Protein AF-A0A9D1ZW73-F1 (afdb_monomer_lite)

Sequence (183 aa):
MKNNKELISEILKDIKHDMTDEEILALLAGSKISVNPAKEAKEKVSFGQRAADAIAKFAGSWAFIGSFVGVLLLWMILNICLAANAFDPYPFILLNLVLSCVAAIQAPLIMMSQNRQEEKDRQRAENDYKVNLKTEILIEDLYKKVNRILARQDAILKRIEGCEEISVDKTKQAKAEMKDEVK

Secondary structure (DSSP, 8-state):
---HHHHHHHHHHHTTTSS-HHHHHHHHHHS-----HHHHGGGG--HHHHHHHHHHHHHT-HHHHHHHHHHHHHHHHHHHHHGGG-SS-TTTHHHHHHHHHHHHHHHHHHHHHHHHHHHHHHHHHHHHHHHHHHHHHHHHHHHHHHHHHHHHHHHHHHHHHHHHHHHHHHHHHHHHHHHHTT-

InterPro domains:
  IPR010406 Protein of unknown function DUF1003 [PF06210] (60-158)
  IPR010406 Protein of unknown function DUF1003 [PTHR41386] (15-153)

pLDDT: mean 75.78, std 14.01, range [44.72, 95.44]

Radius of gyration: 40.13 Å; chains: 1; bounding box: 99×56×105 Å

Structure (mmCIF, N/CA/C/O backbone):
data_AF-A0A9D1ZW73-F1
#
_entry.id   AF-A0A9D1ZW73-F1
#
loop_
_atom_site.group_PDB
_atom_site.id
_atom_site.type_symbol
_atom_site.label_atom_id
_atom_site.label_alt_id
_atom_site.label_comp_id
_atom_site.label_asym_id
_atom_site.label_entity_id
_atom_site.label_seq_id
_atom_site.pdbx_PDB_ins_code
_atom_site.Cartn_x
_atom_site.Cartn_y
_atom_site.Cartn_z
_atom_site.occupancy
_atom_site.B_iso_or_equiv
_atom_site.auth_seq_id
_atom_site.auth_comp_id
_atom_site.auth_asym_id
_atom_site.auth_atom_id
_atom_site.pdbx_PDB_model_num
ATOM 1 N N . MET A 1 1 ? -9.844 35.101 53.122 1.00 47.81 1 MET A N 1
ATOM 2 C CA . MET A 1 1 ? -8.864 34.787 52.061 1.00 47.81 1 MET A CA 1
ATOM 3 C C . MET A 1 1 ? -8.789 33.272 51.965 1.00 47.81 1 MET A C 1
ATOM 5 O O . MET A 1 1 ? -8.243 32.660 52.873 1.00 47.81 1 MET A O 1
ATOM 9 N N . LYS A 1 2 ? -9.478 32.660 50.989 1.00 47.69 2 LYS A N 1
ATOM 10 C CA . LYS A 1 2 ? -9.543 31.193 50.862 1.00 47.69 2 LYS A CA 1
ATOM 11 C C . LYS A 1 2 ? -8.151 30.652 50.521 1.00 47.69 2 LYS A C 1
ATOM 13 O O . LYS A 1 2 ? -7.442 31.236 49.708 1.00 47.69 2 LYS A O 1
ATOM 18 N N . ASN A 1 3 ? -7.751 29.597 51.220 1.00 58.41 3 ASN A N 1
ATOM 19 C CA . ASN A 1 3 ? -6.402 29.046 51.201 1.00 58.41 3 ASN A CA 1
ATOM 20 C C . ASN A 1 3 ? -6.192 28.283 49.882 1.00 58.41 3 ASN A C 1
ATOM 22 O O . ASN A 1 3 ? -7.025 27.452 49.529 1.00 58.41 3 ASN A O 1
ATOM 26 N N . ASN A 1 4 ? -5.101 28.536 49.152 1.00 63.47 4 ASN A N 1
ATOM 27 C CA . ASN A 1 4 ? -4.866 27.977 47.807 1.00 63.47 4 ASN A CA 1
ATOM 28 C C . ASN A 1 4 ? -4.992 26.441 47.730 1.00 63.47 4 ASN A C 1
ATOM 30 O O . ASN A 1 4 ? -5.299 25.906 46.670 1.00 63.47 4 ASN A O 1
ATOM 34 N N . LYS A 1 5 ? -4.803 25.723 48.845 1.00 65.12 5 LYS A N 1
ATOM 35 C CA . LYS A 1 5 ? -4.986 24.265 48.913 1.00 65.12 5 LYS A CA 1
ATOM 36 C C . LYS A 1 5 ? -6.449 23.820 48.787 1.00 65.12 5 LYS A C 1
ATOM 38 O O . LYS A 1 5 ? -6.691 22.759 48.223 1.00 65.12 5 LYS A O 1
ATOM 43 N N . GLU A 1 6 ? -7.409 24.620 49.254 1.00 60.88 6 GLU A N 1
ATOM 44 C CA . GLU A 1 6 ? -8.839 24.311 49.100 1.00 60.88 6 GLU A CA 1
ATOM 45 C C . GLU A 1 6 ? -9.295 24.523 47.657 1.00 60.88 6 GLU A C 1
ATOM 47 O O . GLU A 1 6 ? -9.920 23.629 47.095 1.00 60.88 6 GLU A O 1
ATOM 52 N N . LEU A 1 7 ? -8.868 25.625 47.023 1.00 64.12 7 LEU A N 1
ATOM 53 C CA . LEU A 1 7 ? -9.143 25.911 45.608 1.00 64.12 7 LEU A CA 1
ATOM 54 C C . LEU A 1 7 ? -8.561 24.838 44.679 1.00 64.12 7 LEU A C 1
ATOM 56 O O . LEU A 1 7 ? -9.221 24.418 43.737 1.00 64.12 7 LEU A O 1
ATOM 60 N N . ILE A 1 8 ? -7.355 24.340 44.969 1.00 65.88 8 ILE A N 1
ATOM 61 C CA . ILE A 1 8 ? -6.749 23.242 44.203 1.00 65.88 8 ILE A CA 1
ATOM 62 C C . ILE A 1 8 ? -7.526 21.932 44.407 1.00 65.88 8 ILE A C 1
ATOM 64 O O . ILE A 1 8 ? -7.686 21.188 43.448 1.00 65.88 8 ILE A O 1
ATOM 68 N N . SER A 1 9 ? -8.044 21.653 45.612 1.00 64.88 9 SER A N 1
ATOM 69 C CA . SER A 1 9 ? -8.853 20.449 45.870 1.00 64.88 9 SER A CA 1
ATOM 70 C C . SER A 1 9 ? -10.253 20.508 45.247 1.00 64.88 9 SER A C 1
ATOM 72 O O . SER A 1 9 ? -10.793 19.474 44.865 1.00 64.88 9 SER A O 1
ATOM 74 N N . GLU A 1 10 ? -10.816 21.710 45.120 1.00 65.88 10 GLU A N 1
ATOM 75 C CA . GLU A 1 10 ? -12.121 21.963 44.508 1.00 65.88 10 GLU A CA 1
ATOM 76 C C . GLU A 1 10 ? -12.021 21.881 42.976 1.00 65.88 10 GLU A C 1
ATOM 78 O O . GLU A 1 10 ? -12.809 21.183 42.347 1.00 65.88 10 GLU A O 1
ATOM 83 N N . ILE A 1 11 ? -10.940 22.414 42.392 1.00 62.31 11 ILE A N 1
ATOM 84 C CA . ILE A 1 11 ? -10.608 22.246 40.968 1.00 62.31 11 ILE A CA 1
ATOM 85 C C . ILE A 1 11 ? -10.256 20.782 40.630 1.00 62.31 11 ILE A C 1
ATOM 87 O O . ILE A 1 11 ? -10.657 20.277 39.585 1.00 62.31 11 ILE A O 1
ATOM 91 N N . LEU A 1 12 ? -9.554 20.052 41.511 1.00 60.75 12 LEU A N 1
ATOM 92 C CA . LEU A 1 12 ? -9.294 18.611 41.328 1.00 60.75 12 LEU A CA 1
ATOM 93 C C . LEU A 1 12 ? -10.554 17.744 41.470 1.00 60.75 12 LEU A C 1
ATOM 95 O O . LEU A 1 12 ? -10.576 16.631 40.943 1.00 60.75 12 LEU A O 1
ATOM 99 N N . LYS A 1 13 ? -11.586 18.232 42.171 1.00 54.91 13 LYS A N 1
ATOM 100 C CA . LYS A 1 13 ? -12.900 17.582 42.247 1.00 54.91 13 LYS A CA 1
ATOM 101 C C . LYS A 1 13 ? -13.733 17.819 40.986 1.00 54.91 13 LYS A C 1
ATOM 103 O O . LYS A 1 13 ? -14.360 16.866 40.535 1.00 54.91 13 LYS A O 1
ATOM 108 N N . ASP A 1 14 ? -13.664 19.010 40.392 1.00 52.75 14 ASP A N 1
ATOM 109 C CA . ASP A 1 14 ? -14.367 19.341 39.141 1.00 52.75 14 ASP A CA 1
ATOM 110 C C . ASP A 1 14 ? -13.712 18.708 37.899 1.00 52.75 14 ASP A C 1
ATOM 112 O O . ASP A 1 14 ? -14.398 18.164 37.037 1.00 52.75 14 ASP A O 1
ATOM 116 N N . ILE A 1 15 ? -12.376 18.653 37.822 1.00 50.84 15 ILE A N 1
ATOM 117 C CA . ILE A 1 15 ? -11.669 18.103 36.643 1.00 50.84 15 ILE A CA 1
ATOM 118 C C . ILE A 1 15 ? -11.755 16.569 36.557 1.00 50.84 15 ILE A C 1
ATOM 120 O O . ILE A 1 15 ? -11.536 15.992 35.493 1.00 50.84 15 ILE A O 1
ATOM 124 N N . LYS A 1 16 ? -12.115 15.879 37.647 1.00 47.75 16 LYS A N 1
ATOM 125 C CA . LYS A 1 16 ? -12.374 14.432 37.603 1.00 47.75 16 LYS A CA 1
ATOM 126 C C . LYS A 1 16 ? -13.814 14.094 37.187 1.00 47.75 16 LYS A C 1
ATOM 128 O O . LYS A 1 16 ? -14.102 12.912 37.021 1.00 47.75 16 LYS A O 1
ATOM 133 N N . HIS A 1 17 ? -14.699 15.088 37.034 1.00 49.19 17 HIS A N 1
ATOM 134 C CA . HIS A 1 17 ? -16.120 14.858 36.752 1.00 49.19 17 HIS A CA 1
ATOM 135 C C . HIS A 1 17 ? -16.615 15.420 35.404 1.00 49.19 17 HIS A C 1
ATOM 137 O O . HIS A 1 17 ? -17.663 14.981 34.944 1.00 49.19 17 HIS A O 1
ATOM 143 N N . ASP A 1 18 ? -15.885 16.289 34.706 1.00 45.88 18 ASP A N 1
ATOM 144 C CA . ASP A 1 18 ? -16.454 16.965 33.519 1.00 45.88 18 ASP A CA 1
ATOM 145 C C . ASP A 1 18 ? -16.147 16.328 32.152 1.00 45.88 18 ASP A C 1
ATOM 147 O O . ASP A 1 18 ? -16.298 16.951 31.106 1.00 45.88 18 ASP A O 1
ATOM 151 N N . MET A 1 19 ? -15.741 15.060 32.136 1.00 44.72 19 MET A N 1
ATOM 152 C CA . MET A 1 19 ? -15.894 14.225 30.945 1.00 44.72 19 MET A CA 1
ATOM 153 C C . MET A 1 19 ? -16.401 12.868 31.399 1.00 44.72 19 MET A C 1
ATOM 155 O O . MET A 1 19 ? -15.637 12.001 31.823 1.00 44.72 19 MET A O 1
ATOM 159 N N . THR A 1 20 ? -17.718 12.702 31.354 1.00 58.78 20 THR A N 1
ATOM 160 C CA . THR A 1 20 ? -18.343 11.396 31.553 1.00 58.78 20 THR A CA 1
ATOM 161 C C . THR A 1 20 ? -17.766 10.444 30.502 1.00 58.78 20 THR A C 1
ATOM 163 O O . THR A 1 20 ? -17.641 10.835 29.341 1.00 58.78 20 THR A O 1
ATOM 166 N N . ASP A 1 21 ? -17.436 9.196 30.848 1.00 63.44 21 ASP A N 1
ATOM 167 C CA . ASP A 1 21 ? -16.923 8.217 29.869 1.00 63.44 21 ASP A CA 1
ATOM 168 C C . ASP A 1 21 ? -17.831 8.119 28.620 1.00 63.44 21 ASP A C 1
ATOM 170 O O . ASP A 1 21 ? -17.359 7.842 27.521 1.00 63.44 21 ASP A O 1
ATOM 174 N N . GLU A 1 22 ? -19.125 8.440 28.764 1.00 59.88 22 GLU A N 1
ATOM 175 C CA . GLU A 1 22 ? -20.091 8.577 27.668 1.00 59.88 22 GLU A CA 1
ATOM 176 C C . GLU A 1 22 ? -19.826 9.743 26.701 1.00 59.88 22 GLU A C 1
ATOM 178 O O . GLU A 1 22 ? -20.045 9.574 25.507 1.00 59.88 22 GLU A O 1
ATOM 183 N N . GLU A 1 23 ? -19.338 10.898 27.157 1.00 59.56 23 GLU A N 1
ATOM 184 C CA . GLU A 1 23 ? -18.974 12.031 26.292 1.00 59.56 23 GLU A CA 1
ATOM 185 C C . GLU A 1 23 ? -17.663 11.769 25.555 1.00 59.56 23 GLU A C 1
ATOM 187 O O . GLU A 1 23 ? -17.552 12.087 24.372 1.00 59.56 23 GLU A O 1
ATOM 192 N N . ILE A 1 24 ? -16.697 11.108 26.206 1.00 61.56 24 ILE A N 1
ATOM 193 C CA . ILE A 1 24 ? -15.473 10.626 25.549 1.00 61.56 24 ILE A CA 1
ATOM 194 C C . ILE A 1 24 ? -15.834 9.567 24.503 1.00 61.56 24 ILE A C 1
ATOM 196 O O . ILE A 1 24 ? -15.350 9.625 23.375 1.00 61.56 24 ILE A O 1
ATOM 200 N N . LEU A 1 25 ? -16.732 8.633 24.827 1.00 58.44 25 LEU A N 1
ATOM 201 C CA . LEU A 1 25 ? -17.247 7.637 23.886 1.00 58.44 25 LEU A CA 1
ATOM 202 C C . LEU A 1 25 ? -18.079 8.271 22.767 1.00 58.44 25 LEU A C 1
ATOM 204 O O . LEU A 1 25 ? -17.982 7.813 21.633 1.00 58.44 25 LEU A O 1
ATOM 208 N N . ALA A 1 26 ? -18.839 9.334 23.031 1.00 64.50 26 ALA A N 1
ATOM 209 C CA . ALA A 1 26 ? -19.576 10.088 22.019 1.00 64.50 26 ALA A CA 1
ATOM 210 C C . ALA A 1 26 ? -18.632 10.887 21.107 1.00 64.50 26 ALA A C 1
ATOM 212 O O . ALA A 1 26 ? -18.841 10.924 19.895 1.00 64.50 26 ALA A O 1
ATOM 213 N N . LEU A 1 27 ? -17.550 11.451 21.648 1.00 60.41 27 LEU A N 1
ATOM 214 C CA . LEU A 1 27 ? -16.479 12.090 20.881 1.00 60.41 27 LEU A CA 1
ATOM 215 C C . LEU A 1 27 ? -15.684 11.065 20.062 1.00 60.41 27 LEU A C 1
ATOM 217 O O . LEU A 1 27 ? -15.366 11.317 18.900 1.00 60.41 27 LEU A O 1
ATOM 221 N N . LEU A 1 28 ? -15.415 9.873 20.598 1.00 61.62 28 LEU A N 1
ATOM 222 C CA . LEU A 1 28 ? -14.783 8.771 19.869 1.00 61.62 28 LEU A CA 1
ATOM 223 C C . LEU A 1 28 ? -15.725 8.163 18.820 1.00 61.62 28 LEU A C 1
ATOM 225 O O . LEU A 1 28 ? -15.275 7.795 17.738 1.00 61.62 28 LEU A O 1
ATOM 229 N N . ALA A 1 29 ? -17.027 8.062 19.087 1.00 63.50 29 ALA A N 1
ATOM 230 C CA . ALA A 1 29 ? -18.035 7.568 18.148 1.00 63.50 29 ALA A CA 1
ATOM 231 C C . ALA A 1 29 ? -18.326 8.583 17.031 1.00 63.50 29 ALA A C 1
ATOM 233 O O . ALA A 1 29 ? -18.453 8.191 15.871 1.00 63.50 29 ALA A O 1
ATOM 234 N N . GLY A 1 30 ? -18.385 9.873 17.371 1.00 54.28 30 GLY A N 1
ATOM 235 C CA . GLY A 1 30 ? -18.645 10.985 16.457 1.00 54.28 30 GLY A CA 1
ATOM 236 C C . GLY A 1 30 ? -17.421 11.442 15.663 1.00 54.28 30 GLY A C 1
ATOM 237 O O . GLY A 1 30 ? -17.567 11.954 14.550 1.00 54.28 30 GLY A O 1
ATOM 238 N N . SER A 1 31 ? -16.206 11.217 16.170 1.00 56.16 31 SER A N 1
ATOM 239 C CA . SER A 1 31 ? -14.993 11.448 15.388 1.00 56.16 31 SER A CA 1
ATOM 240 C C . SER A 1 31 ? -14.909 10.410 14.266 1.00 56.16 31 SER A C 1
ATOM 242 O O . SER A 1 31 ? -14.667 9.216 14.462 1.00 56.16 31 SER A O 1
ATOM 244 N N . LYS A 1 32 ? -15.131 10.877 13.034 1.00 51.16 32 LYS A N 1
ATOM 245 C CA . LYS A 1 32 ? -14.835 10.126 11.810 1.00 51.16 32 LYS A CA 1
ATOM 246 C C . LYS A 1 32 ? -13.315 9.957 11.696 1.00 51.16 32 LYS A C 1
ATOM 248 O O . LYS A 1 32 ? -12.665 10.676 10.950 1.00 51.16 32 LYS A O 1
ATOM 253 N N . ILE A 1 33 ? -12.757 9.007 12.450 1.00 51.34 33 ILE A N 1
ATOM 254 C CA . ILE A 1 33 ? -11.330 8.631 12.426 1.00 51.34 33 ILE A CA 1
ATOM 255 C C . ILE A 1 33 ? -11.037 7.638 11.294 1.00 51.34 33 ILE A C 1
ATOM 257 O O . ILE A 1 33 ? -9.888 7.275 11.067 1.00 51.34 33 ILE A O 1
ATOM 261 N N . SER A 1 34 ? -12.030 7.262 10.480 1.00 45.31 34 SER A N 1
ATOM 262 C CA . SER A 1 34 ? -11.720 6.802 9.127 1.00 45.31 34 SER A CA 1
ATOM 263 C C . SER A 1 34 ? -11.231 8.014 8.323 1.00 45.31 34 SER A C 1
ATOM 265 O O . SER A 1 34 ? -11.923 8.532 7.440 1.00 45.31 34 SER A O 1
ATOM 267 N N . VAL A 1 35 ? -10.048 8.519 8.668 1.00 50.69 35 VAL A N 1
ATOM 268 C CA . VAL A 1 35 ? -9.252 9.351 7.787 1.00 50.69 35 VAL A CA 1
ATOM 269 C C . VAL A 1 35 ? -9.057 8.466 6.580 1.00 50.69 35 VAL A C 1
ATOM 271 O O . VAL A 1 35 ? -8.341 7.470 6.631 1.00 50.69 35 VAL A O 1
ATOM 274 N N . ASN A 1 36 ? -9.824 8.733 5.529 1.00 49.00 36 ASN A N 1
ATOM 275 C CA . ASN A 1 36 ? -9.632 8.052 4.272 1.00 49.00 36 ASN A CA 1
ATOM 276 C C . ASN A 1 36 ? -8.224 8.469 3.829 1.00 49.00 36 ASN A C 1
ATOM 278 O O . ASN A 1 36 ? -8.051 9.647 3.499 1.00 49.00 36 ASN A O 1
ATOM 282 N N . PRO A 1 37 ? -7.220 7.571 3.828 1.00 50.75 37 PRO A N 1
ATOM 283 C CA . PRO A 1 37 ? -5.847 7.952 3.501 1.00 50.75 37 PRO A CA 1
ATOM 284 C C . PRO A 1 37 ? -5.777 8.549 2.089 1.00 50.75 37 PRO A C 1
ATOM 286 O O . PRO A 1 37 ? -4.920 9.369 1.780 1.00 50.75 37 PRO A O 1
ATOM 289 N N . ALA A 1 38 ? -6.750 8.209 1.232 1.00 52.25 38 ALA A N 1
ATOM 290 C CA . ALA A 1 38 ? -6.898 8.772 -0.103 1.00 52.25 38 ALA A CA 1
ATOM 291 C C . ALA A 1 38 ? -7.361 10.242 -0.132 1.00 52.25 38 ALA A C 1
ATOM 293 O O . ALA A 1 38 ? -7.238 10.881 -1.178 1.00 52.25 38 ALA A O 1
ATOM 294 N N . LYS A 1 39 ? -7.929 10.780 0.956 1.00 48.44 39 LYS A N 1
ATOM 295 C CA . LYS A 1 39 ? -8.429 12.163 1.032 1.00 48.44 39 LYS A CA 1
AT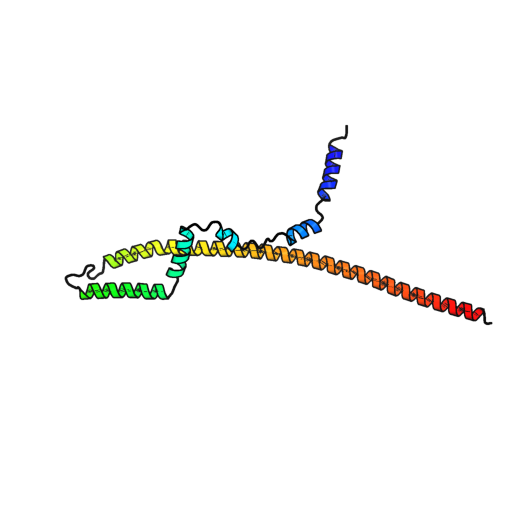OM 296 C C . LYS A 1 39 ? -7.338 13.136 1.488 1.00 48.44 39 LYS A C 1
ATOM 298 O O . LYS A 1 39 ? -7.218 14.186 0.874 1.00 48.44 39 LYS A O 1
ATOM 303 N N . GLU A 1 40 ? -6.491 12.748 2.443 1.00 48.72 40 GLU A N 1
ATOM 304 C CA . GLU A 1 40 ? -5.323 13.554 2.847 1.00 48.72 40 GLU A CA 1
ATOM 305 C C . GLU A 1 40 ? -4.148 13.420 1.870 1.00 48.72 40 GLU A C 1
ATOM 307 O O . GLU A 1 40 ? -3.497 14.412 1.545 1.00 48.72 40 GLU A O 1
ATOM 312 N N . ALA A 1 41 ? -3.930 12.233 1.284 1.00 51.84 41 ALA A N 1
ATOM 313 C CA . ALA A 1 41 ? -2.920 12.074 0.237 1.00 51.84 41 ALA A CA 1
ATOM 314 C C . ALA A 1 41 ? -3.219 12.937 -1.000 1.00 51.84 41 ALA A C 1
ATOM 316 O O . ALA A 1 41 ? -2.295 13.304 -1.718 1.00 51.84 41 ALA A O 1
ATOM 317 N N . LYS A 1 42 ? -4.491 13.288 -1.249 1.00 48.44 42 LYS A N 1
ATOM 318 C CA . LYS A 1 42 ? -4.904 14.126 -2.385 1.00 48.44 42 LYS A CA 1
ATOM 319 C C . LYS A 1 42 ? -4.538 15.602 -2.237 1.00 48.44 42 LYS A C 1
ATOM 321 O O . LYS A 1 42 ? -4.371 16.252 -3.264 1.00 48.44 42 LYS A O 1
ATOM 326 N N . GLU A 1 43 ? -4.375 16.125 -1.022 1.00 49.81 43 GLU A N 1
ATOM 327 C CA . GLU A 1 43 ? -4.069 17.551 -0.824 1.00 49.81 43 GLU A CA 1
ATOM 328 C C . GLU A 1 43 ? -2.588 17.900 -1.033 1.00 49.81 43 GLU A C 1
ATOM 330 O O . GLU A 1 43 ? -2.252 19.075 -1.158 1.00 49.81 43 GLU A O 1
ATOM 335 N N . LYS A 1 44 ? -1.693 16.905 -1.146 1.00 50.94 44 LYS A N 1
ATOM 336 C CA . LYS A 1 44 ? -0.246 17.130 -1.333 1.00 50.94 44 LYS A CA 1
ATOM 337 C C . LYS A 1 44 ? 0.392 16.301 -2.452 1.00 50.94 44 LYS A C 1
ATOM 339 O O . LYS A 1 44 ? 1.596 16.062 -2.411 1.00 50.94 44 LYS A O 1
ATOM 344 N N . VAL A 1 45 ? -0.365 15.857 -3.462 1.00 56.34 45 VAL A N 1
ATOM 345 C CA . VAL A 1 45 ? 0.256 15.170 -4.612 1.00 56.34 45 VAL A CA 1
ATOM 346 C C . VAL A 1 45 ? 0.966 16.201 -5.484 1.00 56.34 45 VAL A C 1
ATOM 348 O O . VAL A 1 45 ? 0.350 16.867 -6.314 1.00 56.34 45 VAL A O 1
ATOM 351 N N . SER A 1 46 ? 2.279 16.326 -5.309 1.00 69.19 46 SER A N 1
ATOM 352 C CA . SER A 1 46 ? 3.123 17.099 -6.221 1.00 69.19 46 SER A CA 1
ATOM 353 C C . SER A 1 46 ? 3.007 16.535 -7.645 1.00 69.19 46 SER A C 1
ATOM 355 O O . SER A 1 46 ? 2.919 15.318 -7.833 1.00 69.19 46 SER A O 1
ATOM 357 N N . PHE A 1 47 ? 3.034 17.396 -8.669 1.00 68.62 47 PHE A N 1
ATOM 358 C CA . PHE A 1 47 ? 2.999 16.989 -10.084 1.00 68.62 47 PHE A CA 1
ATOM 359 C C . PHE A 1 47 ? 4.014 15.876 -10.402 1.00 68.62 47 PHE A C 1
ATOM 361 O O . PHE A 1 47 ? 3.697 14.943 -11.142 1.00 68.62 47 PHE A O 1
ATOM 368 N N . GLY A 1 48 ? 5.193 15.921 -9.769 1.00 67.25 48 GLY A N 1
ATOM 369 C CA . GLY A 1 48 ? 6.225 14.892 -9.904 1.00 67.25 48 GLY A CA 1
ATOM 370 C C . GLY A 1 48 ? 5.808 13.526 -9.349 1.00 67.25 48 GLY A C 1
ATOM 371 O O . GLY A 1 48 ? 6.085 12.504 -9.969 1.00 67.25 48 GLY A O 1
ATOM 372 N N . GLN A 1 49 ? 5.065 13.485 -8.239 1.00 67.06 49 GLN A N 1
ATOM 373 C CA . GLN A 1 49 ? 4.555 12.229 -7.674 1.00 67.06 49 GLN A CA 1
ATOM 374 C C . GLN A 1 49 ? 3.503 11.591 -8.580 1.00 67.06 49 GLN A C 1
ATOM 376 O O . GLN A 1 49 ? 3.494 10.375 -8.752 1.00 67.06 49 GLN A O 1
ATOM 381 N N . ARG A 1 50 ? 2.652 12.403 -9.216 1.00 72.50 50 ARG A N 1
ATOM 382 C CA . ARG A 1 50 ? 1.630 11.912 -10.148 1.00 72.50 50 ARG A CA 1
ATOM 383 C C . ARG A 1 50 ? 2.247 11.369 -11.441 1.00 72.50 50 ARG A C 1
ATOM 385 O O . ARG A 1 50 ? 1.806 10.329 -11.928 1.00 72.50 50 ARG A O 1
ATOM 392 N N . ALA A 1 51 ? 3.287 12.028 -11.955 1.00 72.81 51 ALA A N 1
ATOM 393 C CA . ALA A 1 51 ? 4.072 11.530 -13.084 1.00 72.81 51 ALA A CA 1
ATOM 394 C C . ALA A 1 51 ? 4.813 10.229 -12.727 1.00 72.81 51 ALA A C 1
ATOM 396 O O . ALA A 1 51 ? 4.746 9.260 -13.479 1.00 72.81 51 ALA A O 1
ATOM 397 N N . ALA A 1 52 ? 5.431 10.155 -11.546 1.00 69.56 52 ALA A N 1
ATOM 398 C CA . ALA A 1 52 ? 6.110 8.951 -11.071 1.00 69.56 52 ALA A CA 1
ATOM 399 C C . ALA A 1 52 ? 5.145 7.773 -10.829 1.00 69.56 52 ALA A C 1
ATOM 401 O O . ALA A 1 52 ? 5.476 6.632 -11.137 1.00 69.56 52 ALA A O 1
ATOM 402 N N . ASP A 1 53 ? 3.942 8.014 -10.293 1.00 70.25 53 ASP A N 1
ATOM 403 C CA . ASP A 1 53 ? 2.876 7.002 -10.178 1.00 70.25 53 ASP A CA 1
ATOM 404 C C . ASP A 1 53 ? 2.469 6.454 -11.560 1.00 70.25 53 ASP A C 1
ATOM 406 O O . ASP A 1 53 ? 2.267 5.247 -11.702 1.00 70.25 53 ASP A O 1
ATOM 410 N N . ALA A 1 54 ? 2.368 7.315 -12.579 1.00 72.56 54 ALA A N 1
ATOM 411 C CA . ALA A 1 54 ? 2.027 6.907 -13.942 1.00 72.56 54 ALA A CA 1
ATOM 412 C C . ALA A 1 54 ? 3.158 6.106 -14.610 1.00 72.56 54 ALA A C 1
ATOM 414 O O . ALA A 1 54 ? 2.901 5.040 -15.171 1.00 72.56 54 ALA A O 1
ATOM 415 N N . ILE A 1 55 ? 4.406 6.571 -14.488 1.00 71.44 55 ILE A N 1
ATOM 416 C CA . ILE A 1 55 ? 5.590 5.887 -15.026 1.00 71.44 55 ILE A CA 1
ATOM 417 C C . ILE A 1 55 ? 5.773 4.522 -14.357 1.00 71.44 55 ILE A C 1
ATOM 419 O O . ILE A 1 55 ? 5.991 3.540 -15.056 1.00 71.44 55 ILE A O 1
ATOM 423 N N . ALA A 1 56 ? 5.611 4.418 -13.034 1.00 72.75 56 ALA A N 1
ATOM 424 C CA . ALA A 1 56 ? 5.732 3.146 -12.319 1.00 72.75 56 ALA A CA 1
ATOM 425 C C . ALA A 1 56 ? 4.677 2.118 -12.766 1.00 72.75 56 ALA A C 1
ATOM 427 O O . ALA A 1 56 ? 4.996 0.948 -12.968 1.00 72.75 56 ALA A O 1
ATOM 428 N N . LYS A 1 57 ? 3.426 2.552 -12.973 1.00 72.69 57 LYS A N 1
ATOM 429 C CA . LYS A 1 57 ? 2.355 1.677 -13.482 1.00 72.69 57 LYS A CA 1
ATOM 430 C C . LYS A 1 57 ? 2.603 1.223 -14.918 1.00 72.69 57 LYS A C 1
ATOM 432 O O . LYS A 1 57 ? 2.278 0.090 -15.255 1.00 72.69 57 LYS A O 1
ATOM 437 N N . PHE A 1 58 ? 3.165 2.094 -15.752 1.00 73.00 58 PHE A N 1
ATOM 438 C CA . PHE A 1 58 ? 3.496 1.762 -17.135 1.00 73.00 58 PHE A CA 1
ATOM 439 C C . PHE A 1 58 ? 4.709 0.824 -17.222 1.00 73.00 58 PHE A C 1
ATOM 441 O O . PHE A 1 58 ? 4.639 -0.204 -17.890 1.00 73.00 58 PHE A O 1
ATOM 448 N N . ALA A 1 59 ? 5.778 1.121 -16.480 1.00 72.44 59 ALA A N 1
ATOM 449 C CA . ALA A 1 59 ? 7.004 0.327 -16.446 1.00 72.44 59 ALA A CA 1
ATOM 450 C C . ALA A 1 59 ? 6.814 -1.070 -15.822 1.00 72.44 59 ALA A C 1
ATOM 452 O O . ALA A 1 59 ? 7.540 -1.994 -16.171 1.00 72.44 59 ALA A O 1
ATOM 453 N N . GLY A 1 60 ? 5.827 -1.245 -14.934 1.00 71.88 60 GLY A N 1
ATOM 454 C CA . GLY A 1 60 ? 5.476 -2.540 -14.337 1.00 71.88 60 GLY A CA 1
ATOM 455 C C . GLY A 1 60 ? 4.582 -3.441 -15.201 1.00 71.88 60 GLY A C 1
ATOM 456 O O . GLY A 1 60 ? 4.188 -4.514 -14.750 1.00 71.88 60 GLY A O 1
ATOM 457 N N . SER A 1 61 ? 4.212 -3.018 -16.415 1.00 82.75 61 SER A N 1
ATOM 458 C CA . SER A 1 61 ? 3.326 -3.786 -17.297 1.00 82.75 61 SER A CA 1
ATOM 459 C C . SER A 1 61 ? 4.089 -4.799 -18.152 1.00 82.75 61 SER A C 1
ATOM 461 O O . SER A 1 61 ? 5.099 -4.478 -18.776 1.00 82.75 61 SER A O 1
ATOM 463 N N . TRP A 1 62 ? 3.535 -6.005 -18.291 1.00 82.31 62 TRP A N 1
ATOM 464 C CA . TRP A 1 62 ? 4.046 -7.040 -19.199 1.00 82.31 62 TRP A CA 1
ATOM 465 C C . TRP A 1 62 ? 4.112 -6.582 -20.665 1.00 82.31 62 TRP A C 1
ATOM 467 O O . TRP A 1 62 ? 5.037 -6.948 -21.389 1.00 82.31 62 TRP A O 1
ATOM 477 N N . ALA A 1 63 ? 3.181 -5.726 -21.096 1.00 84.94 63 ALA A N 1
ATOM 478 C CA . ALA A 1 63 ? 3.186 -5.165 -22.447 1.00 84.94 63 ALA A CA 1
ATOM 479 C C . ALA A 1 63 ? 4.359 -4.195 -22.683 1.00 84.94 63 ALA A C 1
ATOM 481 O O . ALA A 1 63 ? 4.902 -4.146 -23.786 1.00 84.94 63 ALA A O 1
ATOM 482 N N . PHE A 1 64 ? 4.789 -3.459 -21.650 1.00 84.81 64 PHE A N 1
ATOM 483 C CA . PHE A 1 64 ? 5.936 -2.553 -21.745 1.00 84.81 64 PHE A CA 1
ATOM 484 C C . PHE A 1 64 ? 7.229 -3.336 -21.981 1.00 84.81 64 PHE A C 1
ATOM 486 O O . PHE A 1 64 ? 7.973 -3.022 -22.909 1.00 84.81 64 PHE A O 1
ATOM 493 N N . ILE A 1 65 ? 7.434 -4.410 -21.215 1.00 87.00 65 ILE A N 1
ATOM 494 C CA . ILE A 1 65 ? 8.589 -5.307 -21.347 1.00 87.00 65 ILE A CA 1
ATOM 495 C C . ILE A 1 65 ? 8.649 -5.906 -22.758 1.00 87.00 65 ILE A C 1
ATOM 497 O O . ILE A 1 65 ? 9.694 -5.851 -23.405 1.00 87.00 65 ILE A O 1
ATOM 501 N N . GLY A 1 66 ? 7.518 -6.398 -23.277 1.00 88.94 66 GLY A N 1
ATOM 502 C CA . GLY A 1 66 ? 7.437 -6.915 -24.646 1.00 88.94 66 GLY A CA 1
ATOM 503 C C . GLY A 1 66 ? 7.764 -5.859 -25.708 1.00 88.94 66 GLY A C 1
ATOM 504 O O . GLY A 1 66 ? 8.545 -6.123 -26.622 1.00 88.94 66 GLY A O 1
ATOM 505 N N . SER A 1 67 ? 7.230 -4.640 -25.566 1.00 90.00 67 SER A N 1
ATOM 506 C CA . SER A 1 67 ? 7.522 -3.539 -26.495 1.00 90.00 67 SER A CA 1
ATOM 507 C C . SER A 1 67 ? 8.996 -3.115 -26.463 1.00 90.00 67 SER A C 1
ATOM 509 O O . SER A 1 67 ? 9.585 -2.869 -27.512 1.00 90.00 67 SER A O 1
ATOM 511 N N . PHE A 1 68 ? 9.614 -3.100 -25.278 1.00 88.75 68 PHE A N 1
ATOM 512 C CA . PHE A 1 68 ? 11.013 -2.729 -25.085 1.00 88.75 68 PHE A CA 1
ATOM 513 C C . PHE A 1 68 ? 11.951 -3.725 -25.774 1.00 88.75 68 PHE A C 1
ATOM 515 O O . PHE A 1 68 ? 12.827 -3.324 -26.539 1.00 88.75 68 PHE A O 1
ATOM 522 N N . VAL A 1 69 ? 11.713 -5.027 -25.583 1.00 90.94 69 VAL A N 1
ATOM 523 C CA . VAL A 1 69 ? 12.458 -6.085 -26.285 1.00 90.94 69 VAL A CA 1
ATOM 524 C C . VAL A 1 69 ? 12.262 -5.978 -27.800 1.00 90.94 69 VAL A C 1
ATOM 526 O O . VAL A 1 69 ? 13.228 -6.095 -28.550 1.00 90.94 69 VAL A O 1
ATOM 529 N N . GLY A 1 70 ? 11.041 -5.690 -28.261 1.00 94.56 70 GLY A N 1
ATOM 530 C CA . GLY A 1 70 ? 10.754 -5.479 -29.681 1.00 94.56 70 GLY A CA 1
ATOM 531 C C . GLY A 1 70 ? 11.551 -4.325 -30.295 1.00 94.56 70 GLY A C 1
ATOM 532 O O . GLY A 1 70 ? 12.116 -4.483 -31.375 1.00 94.56 70 GLY A O 1
ATOM 533 N N . VAL A 1 71 ? 11.659 -3.190 -29.597 1.00 92.06 71 VAL A N 1
ATOM 534 C CA . VAL A 1 71 ? 12.461 -2.038 -30.044 1.00 92.06 71 VAL A CA 1
ATOM 535 C C . VAL A 1 71 ? 13.951 -2.381 -30.107 1.00 92.06 71 VAL A C 1
ATOM 537 O O . VAL A 1 71 ? 14.610 -2.006 -31.075 1.00 92.06 71 VAL A O 1
ATOM 540 N N . LEU A 1 72 ? 14.481 -3.129 -29.131 1.00 91.00 72 LEU A N 1
ATOM 541 C CA . LEU A 1 72 ? 15.879 -3.583 -29.154 1.00 91.00 72 LEU A CA 1
ATOM 542 C C . LEU A 1 72 ? 16.159 -4.490 -30.356 1.00 91.00 72 LEU A C 1
ATOM 544 O O . LEU A 1 72 ? 17.130 -4.273 -31.079 1.00 91.00 72 LEU A O 1
ATOM 548 N N . LEU A 1 73 ? 15.288 -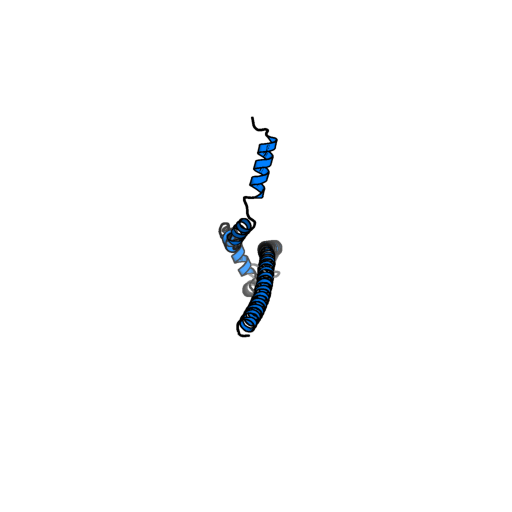5.469 -30.609 1.00 92.00 73 LEU A N 1
ATOM 549 C CA . LEU A 1 73 ? 15.416 -6.356 -31.766 1.00 92.00 73 LEU A CA 1
ATOM 550 C C . LEU A 1 73 ? 15.317 -5.578 -33.080 1.00 92.00 73 LEU A C 1
ATOM 552 O O . LEU A 1 73 ? 16.124 -5.798 -33.981 1.00 92.00 73 LEU A O 1
ATOM 556 N N . LEU A 1 74 ? 14.378 -4.634 -33.179 1.00 92.75 74 LEU A N 1
ATOM 557 C CA . LEU A 1 74 ? 14.241 -3.772 -34.350 1.00 92.75 74 LEU A CA 1
ATOM 558 C C . LEU A 1 74 ? 15.512 -2.944 -34.590 1.00 92.75 74 LEU A C 1
ATOM 560 O O . LEU A 1 74 ? 15.982 -2.871 -35.723 1.00 92.75 74 LEU A O 1
ATOM 564 N N . TRP A 1 75 ? 16.100 -2.369 -33.538 1.00 88.88 75 TRP A N 1
ATOM 565 C CA . TRP A 1 75 ? 17.354 -1.616 -33.622 1.00 88.88 75 TRP A CA 1
ATOM 566 C C . TRP A 1 75 ? 18.516 -2.482 -34.114 1.00 88.88 75 TRP A C 1
ATOM 568 O O . TRP A 1 75 ? 19.272 -2.060 -34.993 1.00 88.88 75 TRP A O 1
ATOM 578 N N . MET A 1 76 ? 18.642 -3.703 -33.586 1.00 87.00 76 MET A N 1
ATOM 579 C CA . MET A 1 76 ? 19.657 -4.659 -34.030 1.00 87.00 76 MET A CA 1
ATOM 580 C C . MET A 1 76 ? 19.470 -5.018 -35.508 1.00 87.00 76 MET A C 1
ATOM 582 O O . MET A 1 76 ? 20.428 -4.952 -36.272 1.00 87.00 76 MET A O 1
ATOM 586 N N . ILE A 1 77 ? 18.241 -5.337 -35.932 1.00 89.19 77 ILE A N 1
ATOM 587 C CA . ILE A 1 77 ? 17.925 -5.695 -37.324 1.00 89.19 77 ILE A CA 1
ATOM 588 C C . ILE A 1 77 ? 18.249 -4.536 -38.273 1.00 89.19 77 ILE A C 1
ATOM 590 O O . ILE A 1 77 ? 18.911 -4.748 -39.287 1.00 89.19 77 ILE A O 1
ATOM 594 N N . LEU A 1 78 ? 17.839 -3.308 -37.933 1.00 88.19 78 LEU A N 1
ATOM 595 C CA . LEU A 1 78 ? 18.118 -2.123 -38.747 1.00 88.19 78 LEU A CA 1
ATOM 596 C C . LEU A 1 7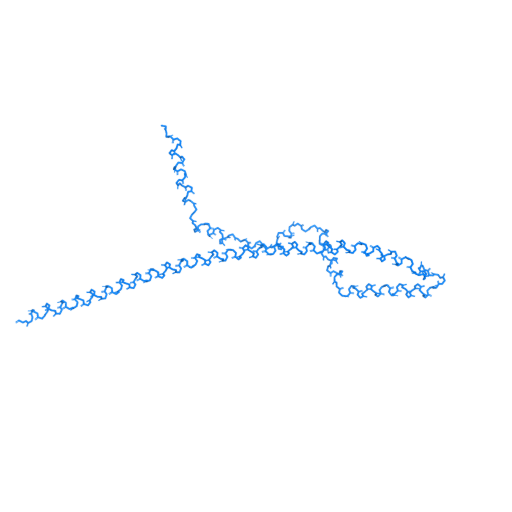8 ? 19.624 -1.895 -38.925 1.00 88.19 78 LEU A C 1
ATOM 598 O O . LEU A 1 78 ? 20.072 -1.665 -40.047 1.00 88.19 78 LEU A O 1
ATOM 602 N N . ASN A 1 79 ? 20.410 -2.007 -37.852 1.00 86.50 79 ASN A N 1
ATOM 603 C CA . ASN A 1 79 ? 21.861 -1.817 -37.921 1.00 86.50 79 ASN A CA 1
ATOM 604 C C . ASN A 1 79 ? 22.574 -2.954 -38.666 1.00 86.50 79 ASN A C 1
ATOM 606 O O . ASN A 1 79 ? 23.520 -2.692 -39.405 1.00 86.50 79 ASN A O 1
ATOM 610 N N . ILE A 1 80 ? 22.096 -4.197 -38.552 1.00 84.31 80 ILE A N 1
ATOM 611 C CA . ILE A 1 80 ? 22.619 -5.326 -39.337 1.00 84.31 80 ILE A CA 1
ATOM 612 C C . ILE A 1 80 ? 22.334 -5.124 -40.832 1.00 84.31 80 ILE A C 1
ATO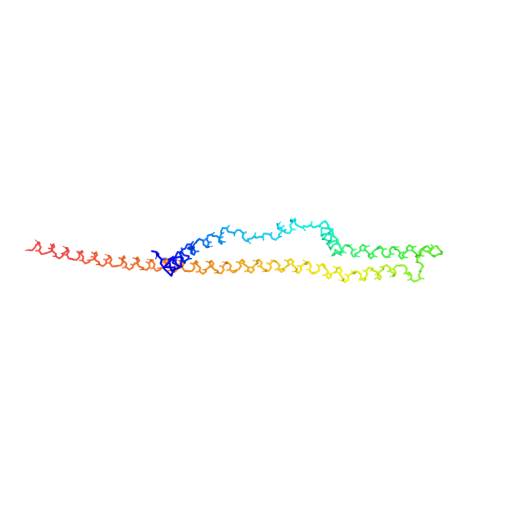M 614 O O . ILE A 1 80 ? 23.233 -5.301 -41.652 1.00 84.31 80 ILE A O 1
ATOM 618 N N . CYS A 1 81 ? 21.114 -4.716 -41.200 1.00 84.94 81 CYS A N 1
ATOM 619 C CA . CYS A 1 81 ? 20.735 -4.479 -42.596 1.00 84.94 81 CYS A CA 1
ATOM 620 C C . CYS A 1 81 ? 21.487 -3.304 -43.238 1.00 84.94 81 CYS A C 1
ATOM 622 O O . CYS A 1 81 ? 21.766 -3.347 -44.434 1.00 84.94 81 CYS A O 1
ATOM 624 N N . LEU A 1 82 ? 21.824 -2.266 -42.466 1.00 83.88 82 LEU A N 1
ATOM 625 C CA . LEU A 1 82 ? 22.578 -1.111 -42.966 1.00 83.88 82 LEU A CA 1
ATOM 626 C C . LEU A 1 82 ? 24.076 -1.399 -43.166 1.00 83.88 82 LEU A C 1
ATOM 628 O O . LEU A 1 82 ? 24.722 -0.654 -43.903 1.00 83.88 82 LEU A O 1
ATOM 632 N N . ALA A 1 83 ? 24.606 -2.465 -42.552 1.00 76.50 83 ALA A N 1
ATOM 633 C CA . ALA A 1 83 ? 25.963 -3.002 -42.698 1.00 76.50 83 ALA A CA 1
ATOM 634 C C . ALA A 1 83 ? 27.078 -1.936 -42.782 1.00 76.50 83 ALA A C 1
ATOM 636 O O . ALA A 1 83 ? 27.616 -1.523 -41.759 1.00 76.50 83 ALA A O 1
ATOM 637 N N . ALA A 1 84 ? 27.431 -1.483 -43.990 1.00 69.69 84 ALA A N 1
ATOM 638 C CA . ALA A 1 84 ? 28.501 -0.510 -44.231 1.00 69.69 84 ALA A CA 1
ATOM 639 C C . ALA A 1 84 ? 28.155 0.937 -43.817 1.00 69.69 84 ALA A C 1
ATOM 641 O O . ALA A 1 84 ? 29.060 1.726 -43.575 1.00 69.69 84 ALA A O 1
ATOM 642 N N . ASN A 1 85 ? 26.866 1.279 -43.711 1.00 76.62 85 ASN A N 1
ATOM 643 C CA . ASN A 1 85 ? 26.376 2.575 -43.218 1.00 76.62 85 ASN A CA 1
ATOM 644 C C . ASN A 1 85 ? 25.735 2.455 -41.824 1.00 76.62 85 ASN A C 1
ATOM 646 O O . ASN A 1 85 ? 24.941 3.310 -41.431 1.00 76.62 85 ASN A O 1
ATOM 650 N N . ALA A 1 86 ? 26.012 1.368 -41.096 1.00 78.00 86 ALA A N 1
ATOM 651 C CA . ALA A 1 86 ? 25.431 1.134 -39.781 1.00 78.00 86 ALA A CA 1
ATOM 652 C C . ALA A 1 86 ? 25.882 2.203 -38.780 1.00 78.00 86 ALA A C 1
ATOM 654 O O . ALA A 1 86 ? 27.072 2.482 -38.636 1.00 78.00 86 ALA A O 1
ATOM 655 N N . PHE A 1 87 ? 24.913 2.781 -38.073 1.00 79.62 87 PHE A N 1
ATOM 656 C CA . PHE A 1 87 ? 25.162 3.774 -37.030 1.00 79.62 87 PHE A CA 1
ATOM 657 C C . PHE A 1 87 ? 25.739 3.126 -35.759 1.00 79.62 87 PHE A C 1
ATOM 659 O O . PHE A 1 87 ? 26.529 3.745 -35.053 1.00 79.62 87 PHE A O 1
ATOM 666 N N . ASP A 1 88 ? 25.378 1.866 -35.496 1.00 83.88 88 ASP A N 1
ATOM 667 C CA . ASP A 1 88 ? 25.872 1.042 -34.390 1.00 83.88 88 ASP A CA 1
ATOM 668 C C . ASP A 1 88 ? 26.262 -0.359 -34.914 1.00 83.88 88 ASP A C 1
ATOM 670 O O . ASP A 1 88 ? 25.463 -1.297 -34.842 1.00 83.88 88 ASP A O 1
ATOM 674 N N . PRO A 1 89 ? 27.456 -0.519 -35.523 1.00 80.75 89 PRO A N 1
ATOM 675 C CA . PRO A 1 89 ? 27.927 -1.807 -36.029 1.00 80.75 89 PRO A CA 1
ATOM 676 C C . PRO A 1 89 ? 28.114 -2.824 -34.899 1.00 80.75 89 PRO A C 1
ATOM 678 O O . PRO A 1 89 ? 28.412 -2.462 -33.759 1.00 80.75 89 PRO A O 1
ATOM 681 N N . TYR A 1 90 ? 28.014 -4.118 -35.218 1.00 78.31 90 TYR A N 1
ATOM 682 C CA . TYR A 1 90 ? 28.348 -5.186 -34.270 1.00 78.31 90 TYR A CA 1
ATOM 683 C C . TYR A 1 90 ? 29.771 -4.960 -33.717 1.00 78.31 90 TYR A C 1
ATOM 685 O O . TYR A 1 90 ? 30.695 -4.829 -34.525 1.00 78.31 90 TYR A O 1
ATOM 693 N N . PRO A 1 91 ? 29.980 -4.872 -32.385 1.00 80.12 91 PRO A N 1
ATOM 694 C CA . PRO A 1 91 ? 29.195 -5.463 -31.287 1.00 80.12 91 PRO A CA 1
ATOM 695 C C . PRO A 1 91 ? 28.145 -4.562 -30.578 1.00 80.12 91 PRO A C 1
ATOM 697 O O . PRO A 1 91 ? 27.808 -4.834 -29.427 1.00 80.12 91 PRO A O 1
ATOM 700 N N . PHE A 1 92 ? 27.595 -3.534 -31.236 1.00 86.00 92 PHE A N 1
ATOM 701 C CA . PHE A 1 92 ? 26.542 -2.630 -30.722 1.00 86.00 92 PHE A CA 1
ATOM 702 C C . PHE A 1 92 ? 26.937 -1.833 -29.463 1.00 86.00 92 PHE A C 1
ATOM 704 O O . PHE A 1 92 ? 26.341 -1.969 -28.387 1.00 86.00 92 PHE A O 1
ATOM 711 N N . ILE A 1 93 ? 27.980 -1.005 -29.571 1.00 87.12 93 ILE A N 1
ATOM 712 C CA . ILE A 1 93 ? 28.544 -0.277 -28.426 1.00 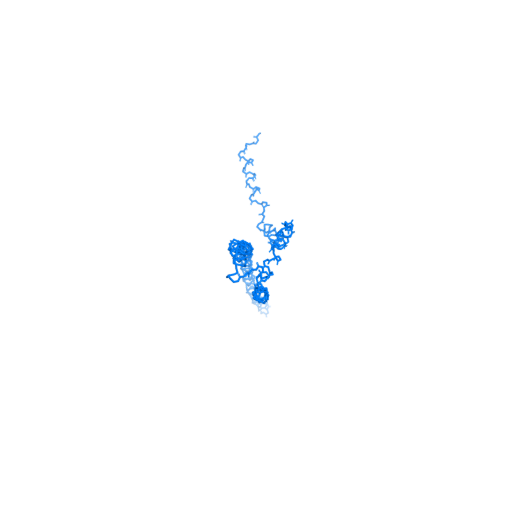87.12 93 ILE A CA 1
ATOM 713 C C . ILE A 1 93 ? 27.559 0.757 -27.857 1.00 87.12 93 ILE A C 1
ATOM 715 O O . ILE A 1 93 ? 27.503 0.949 -26.641 1.00 87.12 93 ILE A O 1
ATOM 719 N N . LEU A 1 94 ? 26.759 1.398 -28.718 1.00 87.00 94 LEU A N 1
ATOM 720 C CA . LEU A 1 94 ? 25.812 2.434 -28.300 1.00 87.00 94 LEU A CA 1
ATOM 721 C C . LEU A 1 94 ? 24.619 1.816 -27.577 1.00 87.00 94 LEU A C 1
ATOM 723 O O . LEU A 1 94 ? 24.229 2.294 -26.511 1.00 87.00 94 LEU A O 1
ATOM 727 N N . LEU A 1 95 ? 24.075 0.722 -28.114 1.00 88.12 95 LEU A N 1
ATOM 728 C CA . LEU A 1 95 ? 22.995 -0.016 -27.464 1.00 88.12 95 LEU A CA 1
ATOM 729 C C . LEU A 1 95 ? 23.428 -0.542 -26.087 1.00 88.12 95 LEU A C 1
ATOM 731 O O . LEU A 1 95 ? 22.671 -0.441 -25.121 1.00 88.12 95 LEU A O 1
ATOM 735 N N . ASN A 1 96 ? 24.663 -1.029 -25.968 1.00 89.31 96 ASN A N 1
ATOM 736 C CA . ASN A 1 96 ? 25.213 -1.503 -24.699 1.00 89.31 96 ASN A CA 1
ATOM 737 C C . ASN A 1 96 ? 25.393 -0.366 -23.673 1.00 89.31 96 ASN A C 1
ATOM 739 O O . ASN A 1 96 ? 25.024 -0.510 -22.504 1.00 89.31 96 ASN A O 1
ATOM 743 N N . LEU A 1 97 ? 25.873 0.802 -24.115 1.00 90.38 97 LEU A N 1
ATOM 744 C CA . LEU A 1 97 ? 25.979 1.994 -23.271 1.00 90.38 97 LEU A CA 1
ATOM 745 C C . LEU A 1 97 ? 24.609 2.424 -22.724 1.00 90.38 97 LEU A C 1
ATOM 747 O O . LEU A 1 97 ? 24.463 2.668 -21.524 1.00 90.38 97 LEU A O 1
ATOM 751 N N . VAL A 1 98 ? 23.594 2.486 -23.591 1.00 90.00 98 VAL A N 1
ATOM 752 C CA . VAL A 1 98 ? 22.229 2.868 -23.203 1.00 90.00 98 VAL A CA 1
ATOM 753 C C . VAL A 1 98 ? 21.642 1.858 -22.220 1.00 90.00 98 VAL A C 1
ATOM 755 O O . VAL A 1 98 ? 21.115 2.261 -21.184 1.00 90.00 98 VAL A O 1
ATOM 758 N N . LEU A 1 99 ? 21.776 0.556 -22.489 1.00 90.44 99 LEU A N 1
ATOM 759 C CA . LEU A 1 99 ? 21.298 -0.492 -21.585 1.00 90.44 99 LEU A CA 1
ATOM 760 C C . LEU A 1 99 ? 21.978 -0.430 -20.215 1.00 90.44 99 LEU A C 1
ATOM 762 O O . LEU A 1 99 ? 21.297 -0.547 -19.198 1.00 90.44 99 LEU A O 1
ATOM 766 N N . SER A 1 100 ? 23.287 -0.183 -20.177 1.00 92.44 100 SER A N 1
ATOM 767 C CA . SER A 1 100 ? 24.037 -0.035 -18.927 1.00 92.44 100 SER A CA 1
ATOM 768 C C . SER A 1 100 ? 23.550 1.168 -18.110 1.00 92.44 100 SER A C 1
ATOM 770 O O . SER A 1 100 ? 23.371 1.065 -16.897 1.00 92.44 100 SER A O 1
ATOM 772 N N . CYS A 1 101 ? 23.262 2.295 -18.769 1.00 90.62 101 CYS A N 1
ATOM 773 C CA . CYS A 1 101 ? 22.698 3.480 -18.119 1.00 90.62 101 CYS A CA 1
ATOM 774 C C . CYS A 1 101 ? 21.284 3.220 -17.566 1.00 90.62 101 CYS A C 1
ATOM 776 O O . CYS A 1 101 ? 20.987 3.559 -16.419 1.00 90.62 101 CYS A O 1
ATOM 778 N N . VAL A 1 102 ? 20.424 2.557 -18.348 1.00 89.56 102 VAL A N 1
ATOM 779 C CA . VAL A 1 102 ? 19.068 2.178 -17.917 1.00 89.56 102 VAL A CA 1
ATOM 780 C C . VAL A 1 102 ? 19.123 1.239 -16.710 1.00 89.56 102 VAL A C 1
ATOM 782 O O . VAL A 1 102 ? 18.412 1.467 -15.731 1.00 89.56 102 VAL A O 1
ATOM 785 N N . ALA A 1 103 ? 19.995 0.227 -16.746 1.00 88.00 103 ALA A N 1
ATOM 786 C CA . ALA A 1 103 ? 20.183 -0.722 -15.652 1.00 88.00 103 ALA A CA 1
ATOM 787 C C . ALA A 1 103 ? 20.676 -0.037 -14.364 1.00 88.00 103 ALA A C 1
ATOM 789 O O . ALA A 1 103 ? 20.176 -0.334 -13.278 1.00 88.00 103 ALA A O 1
ATOM 790 N N . ALA A 1 104 ? 21.596 0.929 -14.474 1.00 91.44 104 ALA A N 1
ATOM 791 C CA . ALA A 1 104 ? 22.121 1.669 -13.325 1.00 91.44 104 ALA A CA 1
ATOM 792 C C . ALA A 1 104 ? 21.034 2.461 -12.572 1.00 91.44 104 ALA A C 1
ATOM 794 O O . ALA A 1 104 ? 21.055 2.540 -11.344 1.00 91.44 104 ALA A O 1
ATOM 795 N N . ILE A 1 105 ? 20.054 3.017 -13.291 1.00 86.25 105 ILE A N 1
ATOM 796 C CA . ILE A 1 105 ? 18.938 3.780 -12.700 1.00 86.25 105 ILE A CA 1
ATOM 797 C C . ILE A 1 105 ? 17.805 2.851 -12.223 1.00 86.25 105 ILE A C 1
ATOM 799 O O . ILE A 1 105 ? 16.971 3.241 -11.400 1.00 86.25 105 ILE A O 1
ATOM 803 N N . GLN A 1 106 ? 17.783 1.600 -12.685 1.00 86.12 106 GLN A N 1
ATOM 804 C CA . GLN A 1 106 ? 16.693 0.659 -12.442 1.00 86.12 106 GLN A CA 1
ATOM 805 C C . GLN A 1 106 ? 16.543 0.295 -10.960 1.00 86.12 106 GLN A C 1
ATOM 807 O O . GLN A 1 106 ? 15.435 0.363 -10.430 1.00 86.12 106 GLN A O 1
ATOM 812 N N . ALA A 1 107 ? 17.638 -0.039 -10.267 1.00 84.88 107 ALA A N 1
ATOM 813 C CA . ALA A 1 107 ? 17.585 -0.452 -8.862 1.00 84.88 107 ALA A CA 1
ATOM 814 C C . ALA A 1 107 ? 17.096 0.668 -7.913 1.00 84.88 107 ALA A C 1
ATOM 816 O O . ALA A 1 107 ? 16.176 0.408 -7.136 1.00 84.88 107 ALA A O 1
ATOM 817 N N . PRO A 1 108 ? 17.589 1.922 -8.000 1.00 83.88 108 PRO A N 1
ATOM 818 C CA . PRO A 1 108 ? 17.033 3.038 -7.233 1.00 83.88 108 PRO A CA 1
ATOM 819 C C . PRO A 1 108 ? 15.563 3.317 -7.551 1.00 83.88 108 PRO A C 1
ATOM 821 O O . PRO A 1 108 ? 14.790 3.606 -6.642 1.00 83.88 108 PRO A O 1
ATOM 824 N N . LEU A 1 109 ? 15.153 3.211 -8.820 1.00 80.00 109 LEU A N 1
ATOM 825 C CA . LEU A 1 109 ? 13.765 3.440 -9.225 1.00 80.00 109 LEU A CA 1
ATOM 826 C C . LEU A 1 109 ? 12.833 2.367 -8.649 1.00 80.00 109 LEU A C 1
ATOM 828 O O . LEU A 1 109 ? 11.776 2.699 -8.109 1.00 80.00 109 LEU A O 1
ATOM 832 N N . ILE A 1 110 ? 13.246 1.096 -8.701 1.00 82.12 110 ILE A N 1
ATOM 833 C CA . ILE A 1 110 ? 12.531 -0.015 -8.065 1.00 82.12 110 ILE A CA 1
ATOM 834 C C . ILE A 1 110 ? 12.454 0.225 -6.555 1.00 82.12 110 ILE A C 1
ATOM 836 O O . ILE A 1 110 ? 11.352 0.200 -6.008 1.00 82.12 110 ILE A O 1
ATOM 840 N N . MET A 1 111 ? 13.573 0.559 -5.904 1.00 78.94 111 MET A N 1
ATOM 841 C CA . MET A 1 111 ? 13.628 0.817 -4.462 1.00 78.94 111 MET A CA 1
ATOM 842 C C . MET A 1 111 ? 12.731 1.993 -4.053 1.00 78.94 111 MET A C 1
ATOM 844 O O . MET A 1 111 ? 11.993 1.896 -3.080 1.00 78.94 111 MET A O 1
ATOM 848 N N . MET A 1 112 ? 12.709 3.085 -4.823 1.00 74.44 112 MET A N 1
ATOM 849 C CA . MET A 1 112 ? 11.799 4.211 -4.583 1.00 74.44 112 MET A CA 1
ATOM 850 C C . MET A 1 112 ? 10.331 3.813 -4.774 1.00 74.44 112 MET A C 1
ATOM 852 O O . MET A 1 112 ? 9.467 4.256 -4.014 1.00 74.44 112 MET A O 1
ATOM 856 N N . SER A 1 113 ? 10.030 2.974 -5.770 1.00 74.25 113 SER A N 1
ATOM 857 C CA . SER A 1 113 ? 8.667 2.486 -6.001 1.00 74.25 113 SER A CA 1
ATOM 858 C C . SER A 1 113 ? 8.181 1.559 -4.881 1.00 74.25 113 SER A C 1
ATOM 860 O O . SER A 1 113 ? 7.026 1.676 -4.471 1.00 74.25 113 SER A O 1
ATOM 862 N N . GLN A 1 114 ? 9.074 0.715 -4.348 1.00 77.19 114 GLN A N 1
ATOM 863 C CA . GLN A 1 114 ? 8.826 -0.181 -3.218 1.00 77.19 114 GLN A CA 1
ATOM 864 C C . GLN A 1 114 ? 8.631 0.608 -1.925 1.00 77.19 114 GLN A C 1
ATOM 866 O O . GLN A 1 114 ? 7.587 0.477 -1.295 1.00 77.19 114 GLN A O 1
ATOM 871 N N . ASN A 1 115 ? 9.547 1.525 -1.602 1.00 75.81 115 ASN A N 1
ATOM 872 C CA . ASN A 1 115 ? 9.479 2.350 -0.392 1.00 75.81 115 ASN A CA 1
ATOM 873 C C . ASN A 1 115 ? 8.171 3.171 -0.331 1.00 75.81 115 ASN A C 1
ATOM 875 O O . ASN A 1 115 ? 7.564 3.351 0.722 1.00 75.81 115 ASN A O 1
ATOM 879 N N . ARG A 1 116 ? 7.665 3.627 -1.488 1.00 77.44 116 ARG A N 1
ATOM 880 C CA . ARG A 1 116 ? 6.362 4.310 -1.574 1.00 77.44 116 ARG A CA 1
ATOM 881 C C . ARG A 1 116 ? 5.173 3.370 -1.342 1.00 77.44 116 ARG A C 1
ATOM 883 O O . ARG A 1 116 ? 4.142 3.815 -0.838 1.00 77.44 116 ARG A O 1
ATOM 890 N N . GLN A 1 117 ? 5.270 2.119 -1.779 1.00 75.12 117 GLN A N 1
ATOM 891 C CA . GLN A 1 117 ? 4.216 1.127 -1.577 1.00 75.12 117 GLN A CA 1
ATOM 892 C C . GLN A 1 117 ? 4.175 0.697 -0.105 1.00 75.12 117 GLN A C 1
ATOM 894 O O . GLN A 1 117 ? 3.105 0.727 0.494 1.00 75.12 117 GLN A O 1
ATOM 899 N N . GLU A 1 118 ? 5.339 0.455 0.499 1.00 79.06 118 GLU A N 1
ATOM 900 C CA . GLU A 1 118 ? 5.491 0.137 1.923 1.00 79.06 118 GLU A CA 1
ATOM 901 C C . GLU A 1 118 ? 4.950 1.243 2.832 1.00 79.06 118 GLU A C 1
ATOM 903 O O . GLU A 1 118 ? 4.251 0.957 3.797 1.00 79.06 118 GLU A O 1
ATOM 908 N N . GLU A 1 119 ? 5.193 2.516 2.507 1.00 79.56 119 GLU A N 1
ATOM 909 C CA . GLU A 1 119 ? 4.634 3.640 3.266 1.00 79.56 119 GLU A CA 1
ATOM 910 C C . GLU A 1 119 ? 3.094 3.647 3.237 1.00 79.56 119 GLU A C 1
ATOM 912 O O . GLU A 1 119 ? 2.445 3.843 4.266 1.00 79.56 119 GLU A O 1
ATOM 917 N N . LYS A 1 120 ? 2.487 3.386 2.068 1.00 78.00 120 LYS A N 1
ATOM 918 C CA . LYS A 1 120 ? 1.023 3.273 1.943 1.00 78.00 120 LYS A CA 1
ATOM 919 C C . LYS A 1 120 ? 0.488 2.080 2.731 1.00 78.00 120 LYS A C 1
ATOM 921 O O . LYS A 1 120 ? -0.570 2.193 3.352 1.00 78.00 120 LYS A O 1
ATOM 926 N N . ASP A 1 121 ? 1.199 0.961 2.700 1.00 79.75 121 ASP A N 1
ATOM 927 C CA . ASP A 1 121 ? 0.810 -0.256 3.406 1.00 79.75 121 ASP A CA 1
ATOM 928 C C . ASP A 1 121 ? 0.962 -0.085 4.928 1.00 79.75 121 ASP A C 1
ATOM 930 O O . ASP A 1 121 ? 0.065 -0.478 5.673 1.00 79.75 121 ASP A O 1
ATOM 934 N N . ARG A 1 122 ? 1.999 0.625 5.400 1.00 82.44 122 ARG A N 1
ATOM 935 C CA . ARG A 1 122 ? 2.169 0.997 6.815 1.00 82.44 122 ARG A CA 1
ATOM 936 C C . ARG A 1 122 ? 1.021 1.869 7.309 1.00 82.44 122 ARG A C 1
ATOM 938 O O . ARG A 1 122 ? 0.430 1.574 8.343 1.00 82.44 122 ARG A O 1
ATOM 945 N N . GLN A 1 123 ? 0.657 2.905 6.554 1.00 78.44 123 GLN A N 1
ATOM 946 C CA . GLN A 1 123 ? -0.465 3.780 6.913 1.00 78.44 123 GLN A CA 1
ATOM 947 C C . GLN A 1 123 ? -1.798 3.025 6.974 1.00 78.44 123 GLN A C 1
ATOM 949 O O . GLN A 1 123 ? -2.629 3.306 7.839 1.00 78.44 123 GLN A O 1
ATOM 954 N N . ARG A 1 124 ? -2.016 2.054 6.076 1.00 78.62 124 ARG A N 1
ATOM 955 C CA . ARG A 1 124 ? -3.186 1.167 6.146 1.00 78.62 124 ARG A CA 1
ATOM 956 C C . ARG A 1 124 ? -3.160 0.312 7.407 1.00 78.62 124 ARG A C 1
ATOM 958 O O . ARG A 1 124 ? -4.150 0.308 8.127 1.00 78.62 124 ARG A O 1
ATOM 965 N N . ALA A 1 125 ? -2.029 -0.322 7.710 1.00 82.44 125 ALA A N 1
ATOM 966 C CA . ALA A 1 125 ? -1.877 -1.148 8.904 1.00 82.44 125 ALA A CA 1
ATOM 967 C C . ALA A 1 125 ? -2.102 -0.351 10.203 1.00 82.44 125 ALA A C 1
ATOM 969 O O . ALA A 1 125 ? -2.779 -0.829 11.111 1.00 82.44 125 ALA A O 1
ATOM 970 N N . GLU A 1 126 ? -1.602 0.885 10.286 1.00 80.75 126 GLU A N 1
ATOM 971 C CA . GLU A 1 126 ? -1.853 1.771 11.430 1.00 80.75 126 GLU A CA 1
ATOM 972 C C . GLU A 1 126 ? -3.336 2.138 11.580 1.00 80.75 126 GLU A C 1
ATOM 974 O O . GLU A 1 126 ? -3.844 2.238 12.700 1.00 80.75 126 GLU A O 1
ATOM 979 N N . ASN A 1 127 ? -4.044 2.357 10.469 1.00 79.00 127 ASN A N 1
ATOM 980 C CA . ASN A 1 127 ? -5.474 2.656 10.497 1.00 79.00 127 ASN A CA 1
ATOM 981 C C . ASN A 1 127 ? -6.286 1.427 10.927 1.00 79.00 127 ASN A C 1
ATOM 983 O O . ASN A 1 127 ? -7.114 1.525 11.833 1.00 79.00 127 ASN A O 1
ATOM 987 N N . ASP A 1 128 ? -5.985 0.263 10.353 1.00 85.06 128 ASP A N 1
ATOM 988 C CA . ASP A 1 128 ? -6.619 -1.005 10.718 1.00 85.06 128 ASP A CA 1
ATOM 989 C C . ASP A 1 128 ? -6.393 -1.325 12.203 1.00 85.06 128 ASP A C 1
ATOM 991 O O . ASP A 1 128 ? -7.328 -1.708 12.906 1.00 85.06 128 ASP A O 1
ATOM 995 N N . TYR A 1 129 ? -5.188 -1.068 12.727 1.00 82.75 129 TYR A N 1
ATOM 996 C CA . TYR A 1 129 ? -4.892 -1.199 14.154 1.00 82.75 129 TYR A CA 1
ATOM 997 C C . TYR A 1 129 ? -5.781 -0.294 15.022 1.00 82.75 129 TYR A C 1
ATOM 999 O O . TYR A 1 129 ? -6.376 -0.759 15.995 1.00 82.75 129 TYR A O 1
ATOM 1007 N N . LYS A 1 130 ? -5.936 0.987 14.657 1.00 81.06 130 LYS A N 1
ATOM 1008 C CA . LYS A 1 130 ? -6.805 1.931 15.388 1.00 81.06 130 LYS A CA 1
ATOM 1009 C C . LYS A 1 130 ? -8.275 1.505 15.357 1.00 81.06 130 LYS A C 1
ATOM 1011 O O . LYS A 1 130 ? -8.967 1.625 16.369 1.00 81.06 130 LYS A O 1
ATOM 1016 N N . VAL A 1 131 ? -8.757 1.010 14.217 1.00 82.69 131 VAL A N 1
ATOM 1017 C CA . VAL A 1 131 ? -10.132 0.505 14.070 1.00 82.69 131 VAL A CA 1
ATOM 1018 C C . VAL A 1 131 ? -10.352 -0.738 14.930 1.00 82.69 131 VAL A C 1
ATOM 1020 O O . VAL A 1 131 ? -11.370 -0.823 15.623 1.00 82.69 131 VAL A O 1
ATOM 1023 N N . ASN A 1 132 ? -9.396 -1.667 14.944 1.00 85.25 132 ASN A N 1
ATOM 1024 C CA . ASN A 1 132 ? -9.470 -2.864 15.778 1.00 85.25 132 ASN A CA 1
ATOM 1025 C C . ASN A 1 132 ? -9.494 -2.510 17.267 1.00 85.25 132 ASN A C 1
ATOM 1027 O O . ASN A 1 132 ? -10.381 -2.977 17.976 1.00 85.25 132 ASN A O 1
ATOM 1031 N N . LEU A 1 133 ? -8.615 -1.611 17.720 1.00 81.88 133 LEU A N 1
ATOM 1032 C CA . LEU A 1 133 ? -8.585 -1.172 19.117 1.00 81.88 133 LEU A CA 1
ATOM 1033 C C . LEU A 1 133 ? -9.909 -0.515 19.540 1.00 81.88 133 LEU A C 1
ATOM 1035 O O . LEU A 1 133 ? -10.440 -0.785 20.615 1.00 81.88 133 LEU A O 1
ATOM 1039 N N . LYS A 1 134 ? -10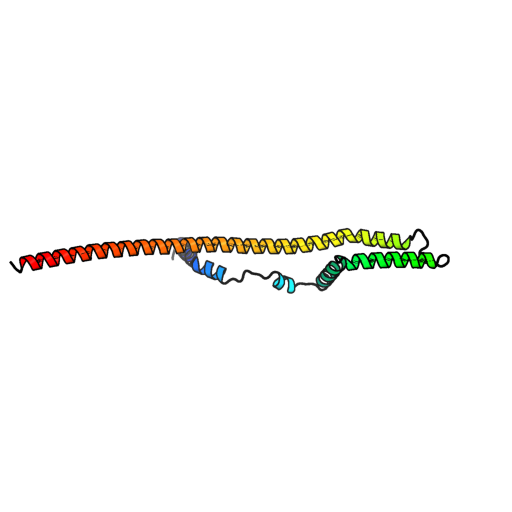.493 0.320 18.671 1.00 82.62 134 LYS A N 1
ATOM 1040 C CA . LYS A 1 134 ? -11.815 0.911 18.923 1.00 82.62 134 LYS A CA 1
ATOM 1041 C C . LYS A 1 134 ? -12.902 -0.159 19.020 1.00 82.62 134 LYS A C 1
ATOM 1043 O O . LYS A 1 134 ? -13.779 -0.063 19.872 1.00 82.62 134 LYS A O 1
ATOM 1048 N N . THR A 1 135 ? -12.854 -1.157 18.144 1.00 84.69 135 THR A N 1
ATOM 1049 C CA . THR A 1 135 ? -13.816 -2.264 18.136 1.00 84.69 135 THR A CA 1
ATOM 1050 C C . THR A 1 135 ? -13.728 -3.069 19.428 1.00 84.69 135 THR A C 1
ATOM 1052 O O . THR A 1 135 ? -14.760 -3.373 20.016 1.00 84.69 135 THR A O 1
ATOM 1055 N N . GLU A 1 136 ? -12.518 -3.337 19.915 1.00 88.62 136 GLU A N 1
ATOM 1056 C CA . GLU A 1 136 ? -12.289 -4.016 21.191 1.00 88.62 136 GLU A CA 1
ATOM 1057 C C . GLU A 1 136 ? -12.916 -3.252 22.369 1.00 88.62 136 GLU A C 1
ATOM 1059 O O . GLU A 1 136 ? -13.718 -3.821 23.109 1.00 88.62 136 GLU A O 1
ATOM 1064 N N . ILE A 1 137 ? -12.661 -1.943 22.477 1.00 84.25 137 ILE A N 1
ATOM 1065 C CA . ILE A 1 137 ? -13.242 -1.088 23.530 1.00 84.25 137 ILE A CA 1
ATOM 1066 C C . ILE A 1 137 ? -14.777 -1.072 23.456 1.00 84.25 137 ILE A C 1
ATOM 1068 O O . ILE A 1 137 ? -15.458 -1.163 24.479 1.00 84.25 137 ILE A O 1
ATOM 1072 N N . LEU A 1 138 ? -15.341 -0.966 22.249 1.00 85.81 138 LEU A N 1
ATOM 1073 C CA . LEU A 1 138 ? -16.793 -0.968 22.052 1.00 85.81 138 LEU A CA 1
ATOM 1074 C C . LEU A 1 138 ? -17.426 -2.311 22.432 1.00 85.81 138 LEU A C 1
ATOM 1076 O O . LEU A 1 138 ? -18.516 -2.325 23.003 1.00 85.81 138 LEU A O 1
ATOM 1080 N N . ILE A 1 139 ? -16.761 -3.430 22.137 1.00 90.31 139 ILE A N 1
ATOM 1081 C CA . ILE A 1 139 ? -17.218 -4.763 22.548 1.00 90.31 139 ILE A CA 1
ATOM 1082 C C . ILE A 1 139 ? -17.191 -4.881 24.073 1.00 90.31 139 ILE A C 1
ATOM 1084 O O . ILE A 1 139 ? -18.147 -5.396 24.655 1.00 90.31 139 ILE A O 1
ATOM 1088 N N . GLU A 1 140 ? -16.149 -4.375 24.734 1.00 91.75 140 GLU A N 1
ATOM 1089 C CA . GLU A 1 140 ? -16.066 -4.384 26.195 1.00 91.75 140 GLU A CA 1
ATOM 1090 C C . GLU A 1 140 ? -17.185 -3.544 26.840 1.00 91.75 140 GLU A C 1
ATOM 1092 O O . GLU A 1 140 ? -17.828 -3.990 27.795 1.00 91.75 140 GLU A O 1
ATOM 1097 N N . ASP A 1 141 ? -17.477 -2.354 26.302 1.00 87.25 141 ASP A N 1
ATOM 1098 C CA . ASP A 1 141 ? -18.605 -1.530 26.759 1.00 87.25 141 ASP A CA 1
ATOM 1099 C C . ASP A 1 141 ? -19.946 -2.242 26.540 1.00 87.25 141 ASP A C 1
ATOM 1101 O O . ASP A 1 141 ? -20.776 -2.325 27.451 1.00 87.25 141 ASP A O 1
ATOM 1105 N N . LEU A 1 142 ? -20.143 -2.830 25.356 1.00 92.00 142 LEU A N 1
ATOM 1106 C CA . LEU A 1 142 ? -21.350 -3.589 25.046 1.00 92.00 142 LEU A CA 1
ATOM 1107 C C . LEU A 1 142 ? -21.527 -4.754 26.027 1.00 92.00 142 LEU A C 1
ATOM 1109 O O . LEU A 1 142 ? -22.621 -4.947 26.558 1.00 92.00 142 LEU A O 1
ATOM 1113 N N . TYR A 1 143 ? -20.452 -5.477 26.337 1.00 94.38 143 TYR A N 1
ATOM 1114 C CA . TYR A 1 143 ? -20.458 -6.566 27.310 1.00 94.38 143 TYR A CA 1
ATOM 1115 C C . TYR A 1 143 ? -20.864 -6.083 28.711 1.00 94.38 143 TYR A C 1
ATOM 1117 O O . TYR A 1 143 ? -21.715 -6.692 29.365 1.00 94.38 143 TYR A O 1
ATOM 1125 N N . LYS A 1 144 ? -20.330 -4.942 29.169 1.00 92.62 144 LYS A N 1
ATOM 1126 C CA . LYS A 1 144 ? -20.722 -4.324 30.449 1.00 92.62 144 LYS A CA 1
ATOM 1127 C C . LYS A 1 144 ? -22.198 -3.923 30.458 1.00 92.62 144 LYS A C 1
ATOM 1129 O O . LYS A 1 144 ? -22.893 -4.163 31.450 1.00 92.62 144 LYS A O 1
ATOM 1134 N N . LYS A 1 145 ? -22.700 -3.340 29.366 1.00 91.25 145 LYS A N 1
ATOM 1135 C CA . LYS A 1 145 ? -24.110 -2.938 29.231 1.00 91.25 145 LYS A CA 1
ATOM 1136 C C . LYS A 1 145 ? -25.048 -4.141 29.228 1.00 91.25 145 LYS A C 1
ATOM 1138 O O . LYS A 1 145 ? -26.041 -4.120 29.953 1.00 91.25 145 LYS A O 1
ATOM 1143 N N . VAL A 1 146 ? -24.710 -5.202 28.497 1.00 95.44 146 VAL A N 1
ATOM 1144 C CA . VAL A 1 146 ? -25.478 -6.457 28.478 1.00 95.44 146 VAL A CA 1
ATOM 1145 C C . VAL A 1 146 ? -25.545 -7.074 29.873 1.00 95.44 146 VAL A C 1
ATOM 1147 O O . VAL A 1 146 ? -26.637 -7.375 30.348 1.00 95.44 146 VAL A O 1
ATOM 1150 N N . ASN A 1 147 ? -24.421 -7.165 30.587 1.00 94.50 147 ASN A N 1
ATOM 1151 C CA . ASN A 1 147 ? -24.415 -7.683 31.959 1.00 94.50 147 ASN A CA 1
ATOM 1152 C C . ASN A 1 147 ? -25.247 -6.829 32.923 1.00 94.50 147 ASN A C 1
ATOM 1154 O O . ASN A 1 147 ? -25.953 -7.361 33.778 1.00 94.50 147 ASN A O 1
ATOM 1158 N N . ARG A 1 148 ? -25.230 -5.499 32.769 1.00 93.44 148 ARG A N 1
ATOM 1159 C CA . ARG A 1 148 ? -26.086 -4.603 33.559 1.00 93.44 148 ARG A CA 1
ATOM 1160 C C . ARG A 1 148 ? -27.572 -4.846 33.281 1.00 93.44 148 ARG A C 1
ATOM 1162 O O . ARG A 1 148 ? -28.378 -4.778 34.208 1.00 93.44 148 ARG A O 1
ATOM 1169 N N . ILE A 1 149 ? -27.939 -5.108 32.026 1.00 93.69 149 ILE A N 1
ATOM 1170 C CA . ILE A 1 149 ? -29.315 -5.449 31.644 1.00 93.69 149 ILE A CA 1
ATOM 1171 C C . ILE A 1 149 ? -29.715 -6.792 32.259 1.00 93.69 149 ILE A C 1
ATOM 1173 O O . ILE A 1 149 ? -30.770 -6.857 32.883 1.00 93.69 149 ILE A O 1
ATOM 1177 N N . LEU A 1 150 ? -28.869 -7.821 32.151 1.00 94.69 150 LEU A N 1
ATOM 1178 C CA . LEU A 1 150 ? -29.117 -9.139 32.745 1.00 94.69 150 LEU A CA 1
ATOM 1179 C C . LEU A 1 150 ? -29.330 -9.041 34.261 1.00 94.69 150 LEU A C 1
ATOM 1181 O O . LEU A 1 150 ? -30.355 -9.486 34.764 1.00 94.69 150 LEU A O 1
ATOM 1185 N N . ALA A 1 151 ? -28.458 -8.323 34.974 1.00 92.44 151 ALA A N 1
ATOM 1186 C CA . ALA A 1 151 ? -28.603 -8.120 36.417 1.00 92.44 151 ALA A CA 1
ATOM 1187 C C . ALA A 1 151 ? -29.915 -7.402 36.798 1.00 92.44 151 ALA A C 1
ATOM 1189 O O . ALA A 1 151 ? -30.518 -7.690 37.833 1.00 92.44 151 ALA A O 1
ATOM 1190 N N . ARG A 1 152 ? -30.383 -6.459 35.966 1.00 93.44 152 ARG A N 1
ATOM 1191 C CA . ARG A 1 152 ? -31.692 -5.815 36.161 1.00 93.44 152 ARG A CA 1
ATOM 1192 C C . ARG A 1 152 ? -32.846 -6.783 35.906 1.00 93.44 152 ARG A C 1
ATOM 1194 O O . ARG A 1 152 ? -33.816 -6.735 36.656 1.00 93.44 152 ARG A O 1
ATOM 1201 N N . GLN A 1 153 ? -32.753 -7.635 34.884 1.00 93.25 153 GLN A N 1
ATOM 1202 C CA . GLN A 1 153 ? -33.771 -8.653 34.606 1.00 93.25 153 GLN A CA 1
ATOM 1203 C C . GLN A 1 153 ? -33.883 -9.653 35.761 1.00 93.25 153 GLN A C 1
ATOM 1205 O O . GLN A 1 153 ? -34.993 -9.894 36.227 1.00 93.25 153 GLN A O 1
ATOM 1210 N N . ASP A 1 154 ? -32.760 -10.124 36.307 1.00 93.69 154 ASP A N 1
ATOM 1211 C CA . ASP A 1 154 ? -32.746 -11.013 37.477 1.00 93.69 154 ASP A CA 1
ATOM 1212 C C . ASP A 1 154 ? -33.407 -10.364 38.701 1.00 93.69 154 ASP A C 1
ATOM 1214 O O . ASP A 1 154 ? -34.180 -10.993 39.426 1.00 93.69 154 ASP A O 1
ATOM 1218 N N . ALA A 1 155 ? -33.138 -9.076 38.935 1.00 91.12 155 ALA A N 1
ATOM 1219 C CA . ALA A 1 155 ? -33.760 -8.334 40.027 1.00 91.12 155 ALA A CA 1
ATOM 1220 C C . ALA A 1 155 ? -35.278 -8.163 39.835 1.00 91.12 155 ALA A C 1
ATOM 1222 O O . ALA A 1 155 ? -36.028 -8.195 40.813 1.00 91.12 155 ALA A O 1
ATOM 1223 N N . ILE A 1 156 ? -35.735 -7.974 38.593 1.00 92.44 156 ILE A N 1
ATOM 1224 C CA . ILE A 1 156 ? -37.162 -7.899 38.259 1.00 92.44 156 ILE A CA 1
ATOM 1225 C C . ILE A 1 156 ? -37.826 -9.264 38.460 1.00 92.44 156 ILE A C 1
ATOM 1227 O O . ILE A 1 156 ? -38.869 -9.317 39.106 1.00 92.44 156 ILE A O 1
ATOM 1231 N N . LEU A 1 157 ? -37.212 -10.353 37.985 1.00 92.56 157 LEU A N 1
ATOM 1232 C CA . LEU A 1 157 ? -37.731 -11.715 38.155 1.00 92.56 157 LEU A CA 1
ATOM 1233 C C . LEU A 1 157 ? -37.931 -12.058 39.635 1.00 92.56 157 LEU A C 1
ATOM 1235 O O . LEU A 1 157 ? -39.036 -12.427 40.021 1.00 92.56 157 LEU A O 1
ATOM 1239 N N . LYS A 1 158 ? -36.935 -11.790 40.490 1.00 90.94 158 LYS A N 1
ATOM 1240 C CA . LYS A 1 158 ? -37.067 -11.992 41.946 1.00 90.94 158 LYS A CA 1
ATOM 1241 C C . LYS A 1 158 ? -38.211 -11.191 42.572 1.00 90.94 158 LYS A C 1
ATOM 1243 O O . LYS A 1 158 ? -38.853 -11.652 43.512 1.00 90.94 158 LYS A O 1
ATOM 1248 N N . ARG A 1 159 ? -38.464 -9.969 42.088 1.00 91.12 159 ARG A N 1
ATOM 1249 C CA . ARG A 1 159 ? -39.594 -9.153 42.567 1.00 91.12 159 ARG A CA 1
ATOM 1250 C C . ARG A 1 159 ? -40.938 -9.716 42.116 1.00 91.12 159 ARG A C 1
ATOM 1252 O O . ARG A 1 159 ? -41.891 -9.614 42.881 1.00 91.12 159 ARG A O 1
ATOM 1259 N N . ILE A 1 160 ? -41.018 -10.269 40.906 1.00 90.19 160 ILE A N 1
ATOM 1260 C CA . ILE A 1 160 ? -42.232 -10.915 40.392 1.00 90.19 160 ILE A CA 1
ATOM 1261 C C . ILE A 1 160 ? -42.537 -12.169 41.215 1.00 90.19 160 ILE A C 1
ATOM 1263 O O . ILE A 1 160 ? -43.645 -12.265 41.733 1.00 90.19 160 ILE A O 1
ATOM 1267 N N . GLU A 1 161 ? -41.552 -13.049 41.425 1.00 87.62 161 GLU A N 1
ATOM 1268 C CA . GLU A 1 161 ? -41.697 -14.261 42.252 1.00 87.62 161 GLU A CA 1
ATOM 1269 C C . GLU A 1 161 ? -42.177 -13.921 43.672 1.00 87.62 161 GLU A C 1
ATOM 1271 O O . GLU A 1 161 ? -43.177 -14.459 44.143 1.00 87.62 161 GLU A O 1
ATOM 1276 N N . GLY A 1 162 ? -41.543 -12.943 44.331 1.00 83.00 162 GLY A N 1
ATOM 1277 C CA . GLY A 1 162 ? -41.973 -12.505 45.662 1.00 83.00 162 GLY A CA 1
ATOM 1278 C C . GLY A 1 162 ? -43.380 -11.889 45.682 1.00 83.00 162 GLY A C 1
ATOM 1279 O O . GLY A 1 162 ? -44.108 -12.023 46.664 1.00 83.00 162 GLY A O 1
ATOM 1280 N N . CYS A 1 163 ? -43.802 -11.221 44.603 1.00 78.19 163 CYS A N 1
ATOM 1281 C CA . CYS A 1 163 ? -45.159 -10.686 44.490 1.00 78.19 163 CYS A CA 1
ATOM 1282 C C . CYS A 1 163 ? -46.194 -11.807 44.300 1.00 78.19 163 CYS A C 1
ATOM 1284 O O . CYS A 1 163 ? -47.289 -11.738 44.865 1.00 78.19 163 CYS A O 1
ATOM 1286 N N . GLU A 1 164 ? -45.840 -12.856 43.559 1.00 80.62 164 GLU A N 1
ATOM 1287 C CA . GLU A 1 164 ? -46.666 -14.046 43.358 1.00 80.62 164 GLU A CA 1
ATOM 1288 C C . GLU A 1 164 ? -46.881 -14.800 44.683 1.00 80.62 164 GLU A C 1
ATOM 1290 O O . GLU A 1 164 ? -48.023 -15.102 45.035 1.00 80.62 164 GLU A O 1
ATOM 1295 N N . GLU A 1 165 ? -45.834 -14.974 45.498 1.00 79.31 165 GLU A N 1
ATOM 1296 C CA . GLU A 1 165 ? -45.937 -15.588 46.833 1.00 79.31 165 GLU A CA 1
ATOM 1297 C C . GLU A 1 165 ? -46.868 -14.808 47.781 1.00 79.31 165 GLU A C 1
ATOM 1299 O O . GLU A 1 165 ? -47.755 -15.396 48.409 1.00 79.31 165 GLU A O 1
ATOM 1304 N N . ILE A 1 166 ? -46.739 -13.475 47.839 1.00 79.12 166 ILE A N 1
ATOM 1305 C CA . ILE A 1 166 ? -47.609 -12.611 48.662 1.00 79.12 166 ILE A CA 1
ATOM 1306 C C . ILE A 1 166 ? -49.071 -12.703 48.202 1.00 79.12 166 ILE A C 1
ATOM 1308 O O . ILE A 1 166 ? -49.996 -12.690 49.019 1.00 79.12 166 ILE A O 1
ATOM 1312 N N . SER A 1 167 ? -49.294 -12.790 46.889 1.00 74.38 167 SER A N 1
ATOM 1313 C CA . SER A 1 167 ? -50.632 -12.907 46.300 1.00 74.38 167 SER A CA 1
ATOM 1314 C C . SER A 1 167 ? -51.302 -14.226 46.694 1.00 74.38 167 SER A C 1
ATOM 1316 O O . SER A 1 167 ? -52.483 -14.245 47.057 1.00 74.38 167 SER A O 1
ATOM 1318 N N . VAL A 1 168 ? -50.546 -15.327 46.682 1.00 78.56 168 VAL A N 1
ATOM 1319 C CA . VAL A 1 168 ? -51.027 -16.650 47.102 1.00 78.56 168 VAL A CA 1
ATOM 1320 C C . VAL A 1 168 ? -51.378 -16.663 48.592 1.00 78.56 168 VAL A C 1
ATOM 1322 O O . VAL A 1 168 ? -52.418 -17.214 48.961 1.00 78.56 168 VAL A O 1
ATOM 1325 N N . ASP A 1 169 ? -50.568 -16.032 49.443 1.00 76.38 169 ASP A N 1
ATOM 1326 C CA . ASP A 1 169 ? -50.793 -16.023 50.893 1.00 76.38 169 ASP A CA 1
ATOM 1327 C C . ASP A 1 169 ? -52.022 -15.191 51.297 1.00 76.38 169 ASP A C 1
ATOM 1329 O O . ASP A 1 169 ? -52.891 -15.668 52.033 1.00 76.38 169 ASP A O 1
ATOM 1333 N N . LYS A 1 170 ? -52.198 -14.004 50.697 1.00 79.12 170 LYS A N 1
ATOM 1334 C CA . LYS A 1 170 ? -53.417 -13.191 50.874 1.00 79.12 170 LYS A CA 1
ATOM 1335 C C . LYS A 1 170 ? -54.682 -13.934 50.450 1.00 79.12 170 LYS A C 1
ATOM 1337 O O . LYS A 1 170 ? -55.714 -13.839 51.109 1.00 79.12 170 LYS A O 1
ATOM 1342 N N . THR A 1 171 ? -54.606 -14.704 49.366 1.00 76.69 171 THR A N 1
ATOM 1343 C CA . THR A 1 171 ? -55.747 -15.485 48.867 1.00 76.69 171 THR A CA 1
ATOM 1344 C C . THR A 1 171 ? -56.108 -16.636 49.814 1.00 76.69 171 THR A C 1
ATOM 1346 O O . THR A 1 171 ? -57.285 -16.975 49.960 1.00 76.69 171 THR A O 1
ATOM 1349 N N . LYS A 1 172 ? -55.115 -17.236 50.487 1.00 79.31 172 LYS A N 1
ATOM 1350 C CA . LYS A 1 172 ? -55.339 -18.254 51.525 1.00 79.31 172 LYS A CA 1
ATOM 1351 C C . LYS A 1 172 ? -55.951 -17.650 52.789 1.00 79.31 172 LYS A C 1
ATOM 1353 O O . LYS A 1 172 ? -56.902 -18.232 53.303 1.00 79.31 172 LYS A O 1
ATOM 1358 N N . GLN A 1 173 ? -55.462 -16.493 53.244 1.00 74.50 173 GLN A N 1
ATOM 1359 C CA . GLN A 1 173 ? -56.020 -15.782 54.404 1.00 74.50 173 GLN A CA 1
ATOM 1360 C C . GLN A 1 173 ? -57.475 -15.364 54.176 1.00 74.50 173 GLN A C 1
ATOM 1362 O O . GLN A 1 173 ? -58.334 -15.724 54.973 1.00 74.50 173 GLN A O 1
ATOM 1367 N N . ALA A 1 174 ? -57.788 -14.737 53.038 1.00 77.62 174 ALA A N 1
ATOM 1368 C CA . ALA A 1 174 ? -59.159 -14.333 52.717 1.00 77.62 174 ALA A CA 1
ATOM 1369 C C . ALA A 1 174 ? -60.135 -15.527 52.654 1.00 77.62 174 ALA A C 1
ATOM 1371 O O . ALA A 1 174 ? -61.289 -15.428 53.066 1.00 77.62 174 ALA A O 1
ATOM 1372 N N . LYS A 1 175 ? -59.675 -16.693 52.173 1.00 76.88 175 LYS A N 1
ATOM 1373 C CA . LYS A 1 175 ? -60.471 -17.932 52.204 1.00 76.88 175 LYS A CA 1
ATOM 1374 C C . LYS A 1 175 ? -60.649 -18.512 53.608 1.00 76.88 175 LYS A C 1
ATOM 1376 O O . LYS A 1 175 ? -61.633 -19.214 53.818 1.00 76.88 175 LYS A O 1
ATOM 1381 N N . ALA A 1 176 ? -59.705 -18.293 54.521 1.00 75.56 176 ALA A N 1
ATOM 1382 C CA . ALA A 1 176 ? -59.809 -18.752 55.903 1.00 75.56 176 ALA A CA 1
ATOM 1383 C C . ALA A 1 176 ? -60.809 -17.892 56.689 1.00 75.56 176 ALA A C 1
ATOM 1385 O O . ALA A 1 176 ? -61.730 -18.441 57.283 1.00 75.56 176 ALA A O 1
ATOM 1386 N N . GLU A 1 177 ? -60.709 -16.567 56.577 1.00 75.81 177 GLU A N 1
ATOM 1387 C CA . GLU A 1 177 ? -61.617 -15.616 57.236 1.00 75.81 177 GLU A CA 1
ATOM 1388 C C . GLU A 1 177 ? -63.071 -15.797 56.772 1.00 75.81 177 GLU A C 1
ATOM 1390 O O . GLU A 1 177 ? -63.982 -15.911 57.588 1.00 75.81 177 GLU A O 1
ATOM 1395 N N . MET A 1 178 ? -63.292 -15.970 55.465 1.00 71.56 178 MET A N 1
ATOM 1396 C CA . MET A 1 178 ? -64.633 -16.211 54.916 1.00 71.56 178 MET A CA 1
ATOM 1397 C C . MET A 1 178 ? -65.215 -17.582 55.308 1.00 71.56 178 MET A C 1
ATOM 1399 O O . MET A 1 178 ? -66.414 -17.812 55.177 1.00 71.56 178 MET A O 1
ATOM 1403 N N . LYS A 1 179 ? -64.384 -18.520 55.777 1.00 68.69 179 LYS A N 1
ATOM 1404 C CA . LYS A 1 179 ? -64.835 -19.828 56.274 1.00 68.69 179 LYS A CA 1
ATOM 1405 C C . LYS A 1 179 ? -65.231 -19.776 57.752 1.00 68.69 179 LYS A C 1
ATOM 1407 O O . LYS A 1 179 ? -66.074 -20.571 58.161 1.00 68.69 179 LYS A O 1
ATOM 1412 N N . ASP A 1 180 ? -64.648 -18.852 58.511 1.00 66.56 180 ASP A N 1
ATOM 1413 C CA . ASP A 1 180 ? -64.995 -18.600 59.911 1.00 66.56 180 ASP A CA 1
ATOM 1414 C C . ASP A 1 180 ? -66.256 -17.727 60.046 1.00 66.56 180 ASP A C 1
ATOM 1416 O O . ASP A 1 180 ? -67.002 -17.896 61.002 1.00 66.56 180 ASP A O 1
ATOM 1420 N N . GLU A 1 181 ? -66.564 -16.872 59.064 1.00 63.97 181 GLU A N 1
ATOM 1421 C CA . GLU A 1 181 ? -67.804 -16.068 59.031 1.00 63.97 181 GLU A CA 1
ATOM 1422 C C . GLU A 1 181 ? -69.071 -16.856 58.641 1.00 63.97 181 GLU A C 1
ATOM 1424 O O . GLU A 1 181 ? -70.187 -16.425 58.923 1.00 63.97 181 GLU A O 1
ATOM 1429 N N . VAL A 1 182 ? -68.924 -18.005 57.973 1.00 58.78 182 VAL A N 1
ATOM 1430 C CA . VAL A 1 182 ? -70.047 -18.824 57.465 1.00 58.78 182 VAL A CA 1
ATOM 1431 C C . VAL A 1 182 ? -70.440 -19.944 58.450 1.00 58.78 182 VAL A C 1
ATOM 1433 O O . VAL A 1 182 ? -71.322 -20.754 58.157 1.00 58.78 182 VAL A O 1
ATOM 1436 N N . LYS A 1 183 ? -69.808 -20.004 59.626 1.00 50.50 183 LYS A N 1
ATOM 1437 C CA . LYS A 1 183 ? -70.004 -21.051 60.636 1.00 50.50 183 LYS A CA 1
ATOM 1438 C C . LYS A 1 183 ? -70.633 -20.503 61.912 1.00 50.50 183 LYS A C 1
ATOM 1440 O O . LYS A 1 183 ? -71.455 -21.248 62.491 1.00 50.50 183 LYS A O 1
#

Organism: NCBI:txid2838506

Foldseek 3Di:
DDDVVVVVVVVVVVVVPPCDVVNVVVCVVPPPLPPVVVVVCVVDCDPVNVVLVVVVVQVPDPVNVVVVVVVVVVLVVVQVVCAVNRPQHPVRPPSVVVVVVCVVVVVVSVVVVVVVVVVVVVVVVVSVVVVVVSVVVVVVVVVVVVVVVVVVVVVVVVVVVVVVVVVVVVVVVVVVVVVVVVD